Protein AF-A0A7V9R1P5-F1 (afdb_monomer)

Structure (mmCIF, N/CA/C/O backbone):
data_AF-A0A7V9R1P5-F1
#
_entry.id   AF-A0A7V9R1P5-F1
#
loop_
_atom_site.group_PDB
_atom_site.id
_atom_site.type_symbol
_atom_site.label_atom_id
_atom_site.label_alt_id
_atom_site.label_comp_id
_atom_site.label_asym_id
_atom_site.label_entity_id
_atom_site.label_seq_id
_atom_site.pdbx_PDB_ins_code
_atom_site.Cartn_x
_atom_site.Cartn_y
_atom_site.Cartn_z
_atom_site.occupancy
_atom_site.B_iso_or_equiv
_atom_site.auth_seq_id
_atom_site.auth_comp_id
_atom_site.auth_asym_id
_atom_site.auth_atom_id
_atom_site.pdbx_PDB_model_num
ATOM 1 N N . ALA A 1 1 ? -3.961 21.144 -30.993 1.00 36.53 1 ALA A N 1
ATOM 2 C CA . ALA A 1 1 ? -4.467 20.936 -29.622 1.00 36.53 1 ALA A CA 1
ATOM 3 C C . ALA A 1 1 ? -4.033 19.549 -29.158 1.00 36.53 1 ALA A C 1
ATOM 5 O O . ALA A 1 1 ? -4.664 18.566 -29.520 1.00 36.53 1 ALA A O 1
ATOM 6 N N . HIS A 1 2 ? -2.884 19.451 -28.483 1.00 36.84 2 HIS A N 1
ATOM 7 C CA . HIS A 1 2 ? -2.321 18.167 -28.057 1.00 36.84 2 HIS A CA 1
ATOM 8 C C . HIS A 1 2 ? -2.988 17.783 -26.731 1.00 3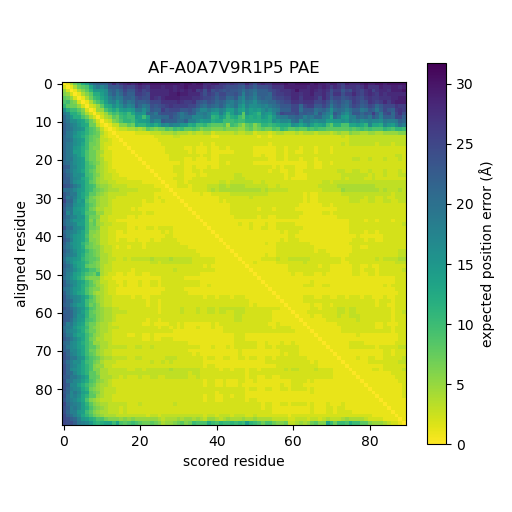6.84 2 HIS A C 1
ATOM 10 O O . HIS A 1 2 ? -2.667 18.334 -25.678 1.00 36.84 2 HIS A O 1
ATOM 16 N N . LEU A 1 3 ? -4.005 16.925 -26.811 1.00 42.25 3 LEU A N 1
ATOM 17 C CA . LEU A 1 3 ? -4.656 16.345 -25.644 1.00 42.25 3 LEU A CA 1
ATOM 18 C C . LEU A 1 3 ? -3.610 15.540 -24.871 1.00 42.25 3 LEU A C 1
ATOM 20 O O . LEU A 1 3 ? -3.065 14.564 -25.377 1.00 42.25 3 LEU A O 1
ATOM 24 N N . LYS A 1 4 ? -3.324 16.014 -23.655 1.00 41.38 4 LYS A N 1
ATOM 25 C CA . LYS A 1 4 ? -2.572 15.314 -22.617 1.00 41.38 4 LYS A CA 1
ATOM 26 C C . LYS A 1 4 ? -3.024 13.859 -22.578 1.00 41.38 4 LYS A C 1
ATOM 28 O O . LYS A 1 4 ? -4.191 13.592 -22.295 1.00 41.38 4 LYS A O 1
ATOM 33 N N . THR A 1 5 ? -2.097 12.942 -22.818 1.00 44.03 5 THR A N 1
ATOM 34 C CA . THR A 1 5 ? -2.260 11.535 -22.473 1.00 44.03 5 THR A CA 1
ATOM 35 C C . THR A 1 5 ? -2.525 11.489 -20.971 1.00 44.03 5 THR A C 1
ATOM 37 O O . THR A 1 5 ? -1.624 11.688 -20.159 1.00 44.03 5 THR A O 1
ATOM 40 N N . LEU A 1 6 ? -3.790 11.335 -20.588 1.00 46.69 6 LEU A N 1
ATOM 41 C CA . LEU A 1 6 ? -4.162 10.936 -19.240 1.00 46.69 6 LEU A CA 1
ATOM 42 C C . LEU A 1 6 ? -3.561 9.543 -19.063 1.00 46.69 6 LEU A C 1
ATOM 44 O O . LEU A 1 6 ? -4.098 8.568 -19.586 1.00 46.69 6 LEU A O 1
ATOM 48 N N . GLY A 1 7 ? -2.383 9.491 -18.436 1.00 47.28 7 GLY A N 1
ATOM 49 C CA . GLY A 1 7 ? -1.671 8.254 -18.148 1.00 47.28 7 GLY A CA 1
ATOM 50 C C . GLY A 1 7 ? -2.625 7.242 -17.526 1.00 47.28 7 GLY A C 1
ATOM 51 O O . GLY A 1 7 ? -3.454 7.579 -16.675 1.00 47.28 7 GLY A O 1
ATOM 52 N N . ARG A 1 8 ? -2.546 6.002 -18.006 1.00 53.94 8 ARG A N 1
ATOM 53 C CA . ARG A 1 8 ? -3.323 4.879 -17.488 1.00 53.94 8 ARG A CA 1
ATOM 54 C C . ARG A 1 8 ? -3.098 4.787 -15.972 1.00 53.94 8 ARG A C 1
ATOM 56 O O . ARG A 1 8 ? -1.989 5.032 -15.502 1.00 53.94 8 ARG A O 1
ATOM 63 N N . LYS A 1 9 ? -4.130 4.442 -15.192 1.00 56.12 9 LYS A N 1
ATOM 64 C CA . LYS A 1 9 ? -3.975 4.159 -13.751 1.00 56.12 9 LYS A CA 1
ATOM 65 C C . LYS A 1 9 ? -2.835 3.140 -13.577 1.00 56.12 9 LYS A C 1
ATOM 67 O O . LYS A 1 9 ? -2.918 2.049 -14.136 1.00 56.12 9 LYS A O 1
ATOM 72 N N . GLY A 1 10 ? -1.759 3.526 -12.891 1.00 55.84 10 GLY A N 1
ATOM 73 C CA . GLY A 1 10 ? -0.547 2.723 -12.691 1.00 55.84 10 GLY A CA 1
ATOM 74 C C . GLY A 1 10 ? 0.611 2.968 -13.669 1.00 55.84 10 GLY A C 1
ATOM 75 O O . GLY A 1 10 ? 1.644 2.327 -13.522 1.00 55.84 10 GLY A O 1
ATOM 76 N N . ASP A 1 11 ? 0.494 3.863 -14.651 1.00 63.94 11 ASP A N 1
ATOM 77 C CA . ASP A 1 11 ? 1.542 4.085 -15.661 1.00 63.94 11 ASP A CA 1
ATOM 78 C C . ASP A 1 11 ? 2.466 5.244 -15.271 1.00 63.94 11 ASP A C 1
ATOM 80 O O . ASP A 1 11 ? 2.490 6.306 -15.891 1.00 63.94 11 ASP A O 1
ATOM 84 N N . PHE A 1 12 ? 3.176 5.063 -14.157 1.00 74.62 12 PHE A N 1
ATOM 85 C CA . PHE A 1 12 ? 4.366 5.853 -13.863 1.00 74.62 12 PHE A CA 1
ATOM 86 C C . PHE A 1 12 ? 5.597 4.955 -13.921 1.00 74.62 12 PHE A C 1
ATOM 88 O O . PHE A 1 12 ? 5.523 3.753 -13.646 1.00 74.62 12 PHE A O 1
ATOM 95 N N . GLU A 1 13 ? 6.722 5.541 -14.325 1.00 82.56 13 GLU A N 1
ATOM 96 C CA . GLU A 1 13 ? 7.943 4.804 -14.635 1.00 82.56 13 GLU A CA 1
ATOM 97 C C . GLU A 1 13 ? 8.331 3.847 -13.498 1.00 82.56 13 GLU A C 1
ATOM 99 O O . GLU A 1 13 ? 8.462 4.235 -12.337 1.00 82.56 13 GLU A O 1
ATOM 104 N N . GLY A 1 14 ? 8.480 2.564 -13.836 1.00 88.56 14 GLY A N 1
ATOM 105 C CA . GLY A 1 14 ? 8.910 1.530 -12.897 1.00 88.56 14 GLY A CA 1
ATOM 106 C C . GLY A 1 14 ? 7.834 0.967 -11.961 1.00 88.56 14 GLY A C 1
ATOM 107 O O . GLY A 1 14 ? 8.159 0.044 -11.215 1.00 88.56 14 GLY A O 1
ATOM 108 N N . TRP A 1 15 ? 6.574 1.426 -12.005 1.00 93.06 15 TRP A N 1
ATOM 109 C CA . TRP A 1 15 ? 5.517 0.926 -11.108 1.00 93.06 15 TRP A CA 1
ATOM 110 C C . TRP A 1 15 ? 5.293 -0.583 -11.220 1.00 93.06 15 TRP A C 1
ATOM 112 O O . TRP A 1 15 ? 5.330 -1.279 -10.210 1.00 93.06 15 TRP A O 1
ATOM 122 N N . ALA A 1 16 ? 5.131 -1.105 -12.440 1.00 92.94 16 ALA A N 1
ATOM 123 C CA . ALA A 1 16 ? 4.918 -2.537 -12.661 1.00 92.94 16 ALA A CA 1
ATOM 124 C C . ALA A 1 16 ? 6.074 -3.376 -12.090 1.00 92.94 16 ALA A C 1
ATOM 126 O O . ALA A 1 16 ? 5.856 -4.290 -11.301 1.00 92.94 16 ALA A O 1
ATOM 127 N N . ARG A 1 17 ? 7.317 -2.978 -12.392 1.00 94.38 17 ARG A N 1
ATOM 128 C CA . ARG A 1 17 ? 8.520 -3.636 -11.866 1.00 94.38 17 ARG A CA 1
ATOM 129 C C . ARG A 1 17 ? 8.585 -3.576 -10.341 1.00 94.38 17 ARG A C 1
ATOM 131 O O . ARG A 1 17 ? 8.979 -4.551 -9.707 1.00 94.38 17 ARG A O 1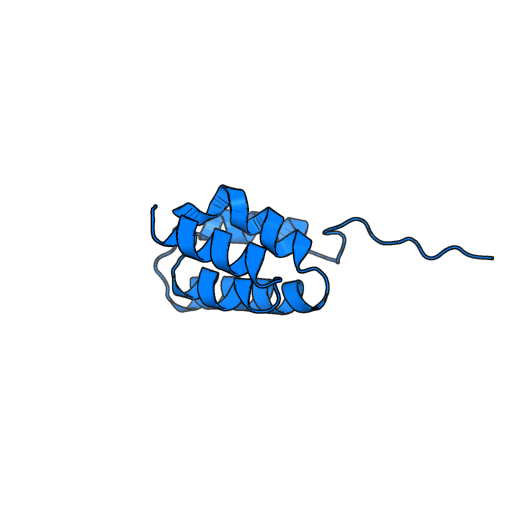
ATOM 138 N N . PHE A 1 18 ? 8.229 -2.438 -9.747 1.00 96.12 18 PHE A N 1
ATOM 139 C CA . PHE A 1 18 ? 8.141 -2.318 -8.297 1.00 96.12 18 PHE A CA 1
ATOM 140 C C . PHE A 1 18 ? 7.085 -3.268 -7.725 1.00 96.12 18 PHE A C 1
ATOM 142 O O . PHE A 1 18 ? 7.383 -3.952 -6.753 1.00 96.12 18 PHE A O 1
ATOM 149 N N . CYS A 1 19 ? 5.889 -3.343 -8.317 1.00 96.75 19 CYS A N 1
ATOM 150 C CA . CYS A 1 19 ? 4.832 -4.245 -7.864 1.00 96.75 19 CYS A CA 1
ATOM 151 C C . CYS A 1 19 ? 5.276 -5.710 -7.887 1.00 96.75 19 CYS A C 1
ATOM 153 O O . CYS A 1 19 ? 5.040 -6.406 -6.903 1.00 96.75 19 CYS A O 1
ATOM 155 N N . ASP A 1 20 ? 5.955 -6.153 -8.947 1.00 97.31 20 ASP A N 1
ATOM 156 C CA . ASP A 1 20 ? 6.459 -7.527 -9.060 1.00 97.31 20 ASP A CA 1
ATOM 157 C C . ASP A 1 20 ? 7.484 -7.8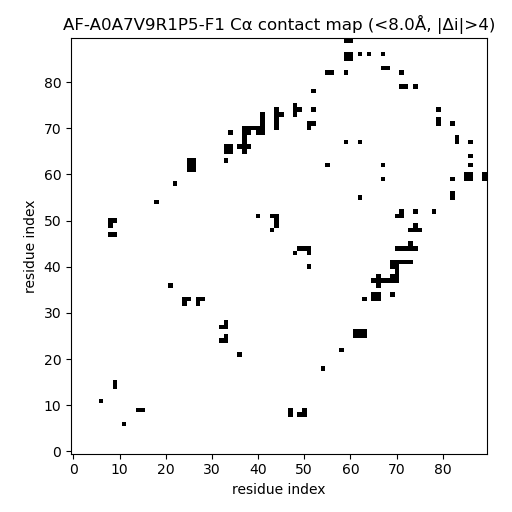45 -7.959 1.00 97.31 20 ASP A C 1
ATOM 159 O O . ASP A 1 20 ? 7.385 -8.862 -7.270 1.00 97.31 20 ASP A O 1
ATOM 163 N N . LEU A 1 21 ? 8.445 -6.939 -7.738 1.00 97.62 21 LEU A N 1
ATOM 164 C CA . LEU A 1 21 ? 9.449 -7.088 -6.680 1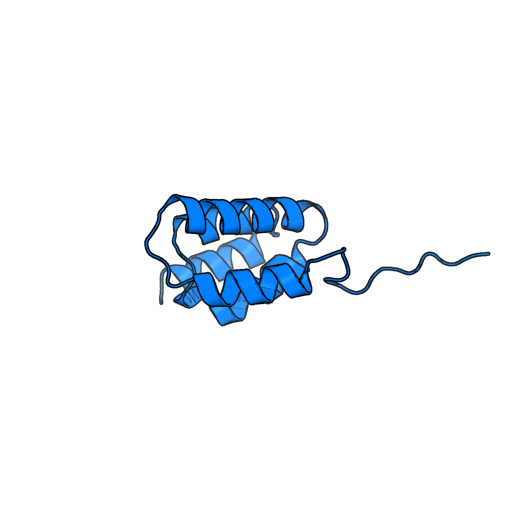.00 97.62 21 LEU A CA 1
ATOM 165 C C . LEU A 1 21 ? 8.820 -7.036 -5.284 1.00 97.62 21 LEU A C 1
ATOM 167 O O . LEU A 1 21 ? 9.167 -7.830 -4.415 1.00 97.62 21 LEU A O 1
ATOM 171 N N . ALA A 1 22 ? 7.899 -6.102 -5.055 1.00 97.88 22 ALA A N 1
ATOM 172 C CA . ALA A 1 22 ? 7.226 -5.951 -3.776 1.00 97.88 22 ALA A CA 1
ATOM 173 C C . ALA A 1 22 ? 6.374 -7.180 -3.449 1.00 97.88 22 ALA A C 1
ATOM 175 O O . ALA A 1 22 ? 6.399 -7.626 -2.306 1.00 97.88 22 ALA A O 1
ATOM 176 N N . ASP A 1 23 ? 5.663 -7.742 -4.433 1.00 98.06 23 ASP A N 1
ATOM 177 C CA . ASP A 1 23 ? 4.822 -8.928 -4.256 1.00 98.06 23 ASP A CA 1
ATOM 178 C C . ASP A 1 23 ? 5.631 -10.160 -3.835 1.00 98.06 23 ASP A C 1
ATOM 180 O O . ASP A 1 23 ? 5.214 -10.889 -2.933 1.00 98.06 23 ASP A O 1
ATOM 184 N N . ALA A 1 24 ? 6.819 -10.351 -4.415 1.00 98.06 24 ALA A N 1
ATOM 185 C CA . ALA A 1 24 ? 7.736 -11.423 -4.026 1.00 98.06 24 ALA A CA 1
ATOM 186 C C . ALA A 1 24 ? 8.274 -11.268 -2.588 1.00 98.06 24 ALA A C 1
ATOM 188 O O . ALA A 1 24 ? 8.645 -12.254 -1.958 1.00 98.06 24 ALA A O 1
ATOM 189 N N . MET A 1 25 ? 8.292 -10.041 -2.057 1.00 97.81 25 MET A N 1
ATOM 190 C CA . MET A 1 25 ? 8.887 -9.703 -0.758 1.00 97.81 25 MET A CA 1
ATOM 191 C C . MET A 1 25 ? 7.857 -9.476 0.360 1.00 97.81 25 MET A C 1
ATOM 193 O O . MET A 1 25 ? 8.236 -9.104 1.471 1.00 97.81 25 MET A O 1
ATOM 197 N N . LEU A 1 26 ? 6.554 -9.674 0.112 1.00 97.00 26 LEU A N 1
ATOM 198 C CA . LEU A 1 26 ? 5.517 -9.400 1.120 1.00 97.00 26 LEU A CA 1
ATOM 199 C C . LEU A 1 26 ? 5.618 -10.290 2.366 1.00 97.00 26 LEU A C 1
ATOM 201 O O . LEU A 1 26 ? 5.278 -9.832 3.458 1.00 97.00 26 LEU A O 1
ATOM 205 N N . ASP A 1 27 ? 6.116 -11.516 2.203 1.00 95.88 27 ASP A N 1
ATOM 206 C CA . ASP A 1 27 ? 6.234 -12.512 3.275 1.00 95.88 27 ASP A CA 1
ATOM 207 C C . ASP A 1 27 ? 7.551 -12.388 4.072 1.00 95.88 27 ASP A C 1
ATOM 209 O O . ASP A 1 27 ? 7.761 -13.087 5.069 1.00 95.88 27 ASP A O 1
ATOM 213 N N . GLU A 1 28 ? 8.427 -11.457 3.677 1.00 95.88 28 GLU A N 1
ATOM 214 C CA . GLU A 1 28 ? 9.688 -11.180 4.359 1.00 95.88 28 GLU A CA 1
ATOM 215 C C . GLU A 1 28 ? 9.462 -10.712 5.809 1.00 95.88 28 GLU A C 1
ATOM 217 O O . GLU A 1 28 ? 8.511 -9.989 6.144 1.00 95.88 28 GLU A O 1
ATOM 222 N N . ARG A 1 29 ? 10.363 -11.129 6.704 1.00 95.81 29 ARG A N 1
ATOM 223 C CA . ARG A 1 29 ? 10.351 -10.819 8.135 1.00 95.81 29 ARG A CA 1
ATOM 224 C C . ARG A 1 29 ? 11.296 -9.685 8.519 1.00 95.81 29 ARG A C 1
ATOM 226 O O . ARG A 1 29 ? 11.144 -9.113 9.603 1.00 95.81 29 ARG A O 1
ATOM 233 N N . GLU A 1 30 ? 12.206 -9.282 7.648 1.00 98.00 30 GLU A N 1
ATOM 234 C CA . GLU A 1 30 ? 13.052 -8.132 7.919 1.00 98.00 30 GLU A CA 1
ATOM 235 C C . GLU A 1 30 ? 12.229 -6.836 8.020 1.00 98.00 30 GLU A C 1
ATOM 237 O O . GLU A 1 30 ? 11.355 -6.528 7.203 1.00 98.00 30 GLU A O 1
ATOM 242 N N . PHE A 1 31 ? 12.476 -6.054 9.071 1.00 96.50 31 PHE A N 1
ATOM 243 C CA . PHE A 1 31 ? 11.720 -4.831 9.336 1.00 96.50 31 PHE A CA 1
ATOM 244 C C . PHE A 1 31 ? 11.917 -3.773 8.239 1.00 96.50 31 PHE A C 1
ATOM 246 O O . PHE A 1 31 ? 10.947 -3.136 7.817 1.00 96.50 31 PHE A O 1
ATOM 253 N N . PHE A 1 32 ? 13.153 -3.585 7.767 1.00 97.75 32 PHE A N 1
ATOM 254 C CA . PHE A 1 32 ? 13.475 -2.520 6.818 1.00 97.75 32 PHE A CA 1
ATOM 255 C C . PHE A 1 32 ? 12.932 -2.783 5.419 1.00 97.75 32 PHE A C 1
ATOM 257 O O . PHE A 1 32 ? 12.432 -1.845 4.804 1.00 97.75 32 PHE A O 1
ATOM 264 N N . ILE A 1 33 ? 12.911 -4.036 4.962 1.00 97.12 33 ILE A N 1
ATOM 265 C CA . ILE A 1 33 ? 12.288 -4.414 3.685 1.00 97.12 33 ILE A CA 1
ATOM 266 C C . ILE A 1 33 ? 10.802 -4.041 3.696 1.00 97.12 33 ILE A C 1
ATOM 268 O O . ILE A 1 33 ? 10.317 -3.297 2.841 1.00 97.12 33 ILE A O 1
ATOM 272 N N . ARG A 1 34 ? 10.085 -4.453 4.742 1.00 98.25 34 ARG A N 1
ATOM 273 C CA . ARG A 1 34 ? 8.655 -4.157 4.897 1.00 98.25 34 ARG A CA 1
ATOM 274 C C . ARG A 1 34 ? 8.361 -2.662 4.990 1.00 98.25 34 ARG A C 1
ATOM 276 O O . ARG A 1 34 ? 7.357 -2.185 4.450 1.00 98.25 34 ARG A O 1
ATOM 283 N N . LYS A 1 35 ? 9.241 -1.914 5.658 1.00 97.81 35 LYS A N 1
ATOM 284 C CA . LYS A 1 35 ? 9.156 -0.455 5.768 1.00 97.81 35 LYS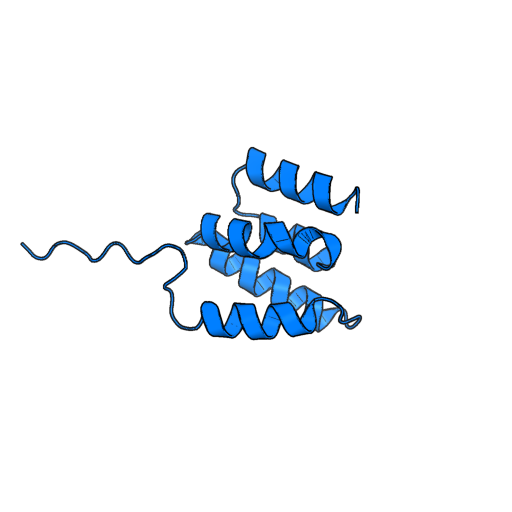 A CA 1
ATOM 285 C C . LYS A 1 35 ? 9.434 0.238 4.433 1.00 97.81 35 LYS A C 1
ATOM 287 O O . LYS A 1 35 ? 8.720 1.183 4.104 1.00 97.81 35 LYS A O 1
ATOM 292 N N . ALA A 1 36 ? 10.413 -0.237 3.665 1.00 98.25 36 ALA A N 1
ATOM 293 C CA . ALA A 1 36 ? 10.755 0.303 2.353 1.00 98.25 36 ALA A CA 1
ATOM 294 C C . ALA A 1 36 ? 9.585 0.153 1.372 1.00 98.25 36 ALA A C 1
ATOM 296 O O . ALA A 1 36 ? 9.168 1.142 0.771 1.00 98.25 36 ALA A O 1
ATOM 297 N N . ILE A 1 37 ? 8.975 -1.037 1.306 1.00 98.25 37 ILE A N 1
ATOM 298 C CA . ILE A 1 37 ? 7.773 -1.281 0.491 1.00 98.25 37 ILE A CA 1
ATOM 299 C C . ILE A 1 37 ? 6.655 -0.307 0.887 1.00 98.25 37 ILE A C 1
ATOM 301 O O . ILE A 1 37 ? 6.076 0.365 0.036 1.00 98.25 37 ILE A O 1
ATOM 305 N N . GLY A 1 38 ? 6.383 -0.175 2.191 1.00 98.06 38 GLY A N 1
ATOM 306 C CA . GLY A 1 38 ? 5.353 0.740 2.689 1.00 98.06 38 GLY A CA 1
ATOM 307 C C . GLY A 1 38 ? 5.629 2.208 2.350 1.00 98.06 38 GLY A C 1
ATOM 308 O O . GLY A 1 38 ? 4.694 2.956 2.076 1.00 98.06 38 GLY A O 1
ATOM 309 N N . TRP A 1 39 ? 6.898 2.625 2.344 1.00 97.94 39 TRP A N 1
ATOM 310 C CA . TRP A 1 39 ? 7.293 3.987 1.989 1.00 97.94 39 TRP A CA 1
ATOM 311 C C . TRP A 1 39 ? 7.098 4.273 0.500 1.00 97.94 39 TRP A C 1
ATOM 313 O O . TRP A 1 39 ? 6.495 5.288 0.164 1.00 97.94 39 TRP A O 1
ATOM 323 N N . VAL A 1 40 ? 7.509 3.361 -0.385 1.00 97.62 40 VAL A N 1
ATOM 324 C CA . VAL A 1 40 ? 7.297 3.526 -1.833 1.00 97.62 40 VAL A CA 1
ATOM 325 C C . VAL A 1 40 ? 5.804 3.566 -2.166 1.00 97.62 40 VAL A C 1
ATOM 327 O O . VAL A 1 40 ? 5.364 4.467 -2.878 1.00 97.62 40 VAL A O 1
ATOM 330 N N . LEU A 1 41 ? 4.998 2.670 -1.582 1.00 97.88 41 LEU A N 1
ATOM 331 C CA . LEU A 1 41 ? 3.538 2.689 -1.747 1.00 97.88 41 LEU A CA 1
ATOM 332 C C . LEU A 1 41 ? 2.917 3.992 -1.231 1.00 97.88 41 LEU A C 1
ATOM 334 O O . LEU A 1 41 ? 2.041 4.563 -1.876 1.00 97.88 41 LEU A O 1
ATOM 338 N N . ARG A 1 42 ? 3.388 4.497 -0.086 1.00 98.06 42 ARG A N 1
ATOM 339 C CA . ARG A 1 42 ? 2.947 5.788 0.450 1.00 98.06 42 ARG A CA 1
ATOM 340 C C . ARG A 1 42 ? 3.254 6.930 -0.516 1.00 98.06 42 ARG A C 1
ATOM 342 O O . ARG A 1 42 ? 2.404 7.792 -0.713 1.00 98.06 42 ARG A O 1
ATOM 349 N N . GLU A 1 43 ? 4.458 6.981 -1.074 1.00 96.94 43 GLU A N 1
ATOM 350 C CA . GLU A 1 43 ? 4.841 8.044 -2.007 1.00 96.94 43 GLU A CA 1
ATOM 351 C C . GLU A 1 43 ? 4.040 7.959 -3.312 1.00 96.94 43 GLU A C 1
ATOM 353 O O . GLU A 1 43 ? 3.497 8.975 -3.749 1.00 96.94 43 GLU A O 1
ATOM 358 N N . ALA A 1 44 ? 3.851 6.754 -3.857 1.00 95.62 44 ALA A N 1
ATOM 359 C CA . ALA A 1 44 ? 2.983 6.513 -5.010 1.00 95.62 44 ALA A CA 1
ATOM 360 C C . ALA A 1 44 ? 1.538 6.974 -4.752 1.00 95.62 44 ALA A C 1
ATOM 362 O O . ALA A 1 44 ? 0.917 7.608 -5.607 1.00 95.62 44 ALA A O 1
ATOM 363 N N . GLY A 1 45 ? 1.024 6.738 -3.542 1.00 96.12 45 GLY A N 1
ATOM 364 C CA . GLY A 1 45 ? -0.338 7.095 -3.151 1.00 96.12 45 GLY A CA 1
ATOM 365 C C . GLY A 1 45 ? -0.642 8.595 -3.187 1.00 96.12 45 GLY A C 1
ATOM 366 O O . GLY A 1 45 ? -1.807 8.961 -3.291 1.00 96.12 45 GLY A O 1
ATOM 367 N N . LYS A 1 46 ? 0.372 9.472 -3.160 1.00 95.06 46 LYS A N 1
ATOM 368 C CA . LYS A 1 46 ? 0.170 10.926 -3.313 1.00 95.06 46 LYS A CA 1
ATOM 369 C C . LYS A 1 46 ? -0.372 11.302 -4.691 1.00 95.06 46 LYS A C 1
ATOM 371 O O . LYS A 1 46 ? -1.120 12.265 -4.804 1.00 95.06 46 LYS A O 1
ATOM 376 N N . GLN A 1 47 ? 0.059 10.585 -5.728 1.00 92.81 47 GLN A N 1
ATOM 377 C CA . GLN A 1 47 ? -0.292 10.879 -7.120 1.00 92.81 47 GLN A CA 1
ATOM 378 C C . GLN A 1 47 ? -1.287 9.863 -7.679 1.00 92.81 47 GLN A C 1
ATOM 380 O O . GLN A 1 47 ? -2.162 10.221 -8.463 1.00 92.81 47 GLN A O 1
ATOM 385 N N . GLN A 1 48 ? -1.162 8.597 -7.274 1.00 94.62 48 GLN A N 1
ATOM 386 C CA . GLN A 1 48 ? -1.955 7.482 -7.785 1.00 94.62 48 GLN A CA 1
ATOM 387 C C . GLN A 1 48 ? -2.505 6.614 -6.637 1.00 94.62 48 GLN A C 1
ATOM 389 O O . GLN A 1 48 ? -2.166 5.433 -6.533 1.00 94.62 48 GLN A O 1
ATOM 394 N N . PRO A 1 49 ? -3.376 7.165 -5.768 1.00 96.06 49 PRO A N 1
ATOM 395 C CA . PRO A 1 49 ? -3.944 6.421 -4.639 1.00 96.06 49 PRO A CA 1
ATOM 396 C C . PRO A 1 49 ? -4.691 5.162 -5.095 1.00 96.06 49 PRO A C 1
ATOM 398 O O . PRO A 1 49 ? -4.567 4.105 -4.483 1.00 96.06 49 PRO A O 1
ATOM 401 N N . GLN A 1 50 ? -5.394 5.231 -6.226 1.00 95.56 50 GLN A N 1
ATOM 402 C CA . GLN A 1 50 ? -6.101 4.071 -6.757 1.00 95.56 50 GLN A CA 1
ATOM 403 C C . GLN A 1 50 ? -5.165 2.915 -7.144 1.00 95.56 50 GLN A C 1
ATOM 405 O O . GLN A 1 50 ? -5.483 1.769 -6.844 1.00 95.56 50 GLN A O 1
ATOM 410 N N . ALA A 1 51 ? -4.001 3.191 -7.741 1.00 95.75 51 ALA A N 1
ATOM 411 C CA . ALA A 1 51 ? -3.045 2.139 -8.095 1.00 95.75 51 ALA A CA 1
ATOM 412 C C . ALA A 1 51 ? -2.520 1.414 -6.842 1.00 95.75 51 ALA A C 1
ATOM 414 O O . ALA A 1 51 ? -2.366 0.194 -6.834 1.00 95.75 51 ALA A O 1
ATOM 415 N N . VAL A 1 52 ? -2.303 2.154 -5.748 1.00 97.56 52 VAL A N 1
ATOM 416 C CA . VAL A 1 52 ? -1.913 1.580 -4.451 1.00 97.56 52 VAL A CA 1
ATOM 417 C C . VAL A 1 52 ? -3.028 0.707 -3.874 1.00 97.56 52 VAL A C 1
ATOM 419 O O . VAL A 1 52 ? -2.751 -0.391 -3.394 1.00 97.56 52 VAL A O 1
ATOM 422 N N . ALA A 1 53 ? -4.283 1.157 -3.943 1.00 97.88 53 ALA A N 1
ATOM 423 C CA . ALA A 1 53 ? -5.429 0.369 -3.492 1.00 97.88 53 ALA A CA 1
ATOM 424 C C . ALA A 1 53 ? -5.586 -0.936 -4.297 1.00 97.88 53 ALA A C 1
ATOM 426 O O . ALA A 1 53 ? -5.760 -2.002 -3.706 1.00 97.88 53 ALA A O 1
ATOM 427 N N . GLU A 1 54 ? -5.452 -0.868 -5.624 1.00 97.19 54 GLU A N 1
ATOM 428 C CA . GLU A 1 54 ? -5.503 -2.024 -6.531 1.00 97.19 54 GLU A CA 1
ATOM 429 C C . GLU A 1 54 ? -4.356 -3.015 -6.277 1.00 97.19 54 GLU A C 1
ATOM 431 O O . GLU A 1 54 ? -4.568 -4.227 -6.310 1.00 97.19 54 GLU A O 1
ATOM 436 N N . PHE A 1 55 ? -3.152 -2.525 -5.959 1.00 97.38 55 PHE A N 1
ATOM 437 C CA . PHE A 1 55 ? -2.039 -3.383 -5.553 1.00 97.38 55 PHE A CA 1
ATOM 438 C C . PHE A 1 55 ? -2.328 -4.098 -4.223 1.00 97.38 55 PHE A C 1
ATOM 440 O O . PHE A 1 55 ? -2.152 -5.316 -4.130 1.00 97.38 55 PHE A O 1
ATOM 447 N N . LEU A 1 56 ? -2.779 -3.353 -3.206 1.00 98.19 56 LEU A N 1
ATOM 448 C CA . LEU A 1 56 ? -2.966 -3.848 -1.839 1.00 98.19 56 LEU A CA 1
ATOM 449 C C . LEU A 1 56 ? -4.147 -4.808 -1.686 1.00 98.19 56 LEU A C 1
ATOM 451 O O . LEU A 1 56 ? -4.017 -5.782 -0.951 1.00 98.19 56 LEU A O 1
ATOM 455 N N . GLY A 1 57 ? -5.277 -4.545 -2.348 1.00 97.88 57 GLY A N 1
ATOM 456 C CA . GLY A 1 57 ? -6.532 -5.288 -2.178 1.00 97.88 57 GLY A CA 1
ATOM 457 C C . GLY A 1 57 ? -6.374 -6.815 -2.184 1.00 97.88 57 GLY A C 1
ATOM 458 O O . GLY A 1 57 ? -6.613 -7.445 -1.154 1.00 97.88 57 GLY A O 1
ATOM 459 N N . PRO A 1 58 ? -5.900 -7.429 -3.283 1.00 97.75 58 PRO A N 1
ATOM 460 C CA . PRO A 1 58 ? -5.734 -8.884 -3.364 1.00 97.75 58 PRO A CA 1
ATOM 461 C C . PRO A 1 58 ? -4.592 -9.429 -2.489 1.00 97.75 58 PRO A C 1
ATOM 463 O O . PRO A 1 58 ? -4.452 -10.639 -2.344 1.00 97.75 58 PRO A O 1
ATOM 466 N N . ARG A 1 59 ? -3.754 -8.556 -1.916 1.00 97.81 59 ARG A N 1
ATOM 467 C CA . ARG A 1 59 ? -2.542 -8.910 -1.158 1.00 97.81 59 ARG A CA 1
ATOM 468 C 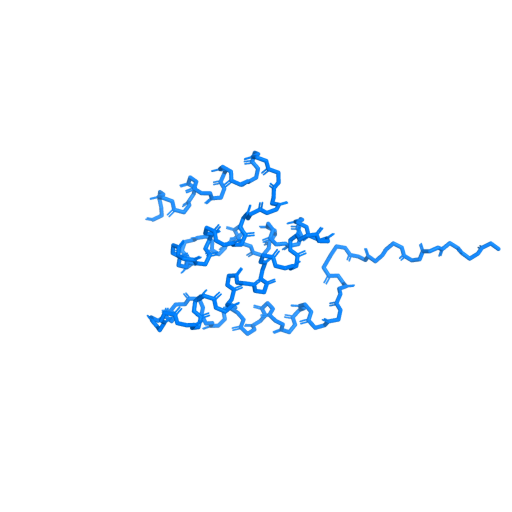C . ARG A 1 59 ? -2.671 -8.637 0.336 1.00 97.81 59 ARG A C 1
ATOM 470 O O . ARG A 1 59 ? -1.732 -8.894 1.089 1.00 97.81 59 ARG A O 1
ATOM 477 N N . VAL A 1 60 ? -3.814 -8.116 0.784 1.00 96.50 60 VAL A N 1
ATOM 478 C CA . VAL A 1 60 ? -3.988 -7.572 2.136 1.00 96.50 60 VAL A CA 1
ATOM 479 C C . VAL A 1 60 ? -3.678 -8.593 3.234 1.00 96.50 60 VAL A C 1
ATOM 481 O O . VAL A 1 60 ? -3.179 -8.208 4.292 1.00 96.50 60 VAL A O 1
ATOM 484 N N . SER A 1 61 ? -3.882 -9.890 2.969 1.00 96.00 61 SER A N 1
ATOM 485 C CA . SER A 1 61 ? -3.577 -10.990 3.889 1.00 96.00 61 SER A CA 1
ATOM 486 C C . SER A 1 61 ? -2.071 -11.235 4.092 1.00 96.00 61 SER A C 1
ATOM 488 O O . SER A 1 61 ? -1.655 -11.626 5.177 1.00 96.00 61 SER A O 1
ATOM 490 N N . ARG A 1 62 ? -1.233 -10.933 3.093 1.00 96.88 62 ARG A N 1
ATOM 491 C CA . ARG A 1 62 ? 0.230 -11.143 3.127 1.00 96.88 62 ARG A CA 1
ATOM 492 C C . ARG A 1 62 ? 0.997 -9.921 3.633 1.00 96.88 62 ARG A C 1
ATOM 494 O O . ARG A 1 62 ? 2.022 -10.036 4.293 1.00 96.88 62 ARG A O 1
ATOM 501 N N . VAL A 1 63 ? 0.486 -8.720 3.360 1.00 97.19 63 VAL A N 1
ATOM 502 C CA . VAL A 1 63 ? 1.165 -7.446 3.667 1.00 97.19 63 VAL A CA 1
ATOM 503 C C . VAL A 1 63 ? 1.447 -7.306 5.169 1.00 97.19 63 VAL A C 1
ATOM 505 O O . VAL A 1 63 ? 0.613 -7.628 5.998 1.00 97.19 63 VAL A O 1
ATOM 508 N N . SER A 1 64 ? 2.586 -6.776 5.599 1.00 98.00 64 SER A N 1
ATOM 509 C CA . SER A 1 64 ? 2.821 -6.585 7.040 1.00 98.00 64 SER A CA 1
ATOM 510 C C . SER A 1 64 ? 2.044 -5.403 7.642 1.00 98.00 64 SER A C 1
ATOM 512 O O . SER A 1 64 ? 1.686 -4.453 6.943 1.00 98.00 64 SER A O 1
ATOM 514 N N . GLY A 1 65 ? 1.864 -5.392 8.967 1.00 97.81 65 GLY A N 1
ATOM 515 C CA . GLY A 1 65 ? 1.222 -4.269 9.664 1.00 97.81 65 GLY A CA 1
ATOM 516 C C . GLY A 1 65 ? 1.945 -2.925 9.477 1.00 97.81 65 GLY A C 1
ATOM 517 O O . GLY A 1 65 ? 1.301 -1.880 9.401 1.00 97.81 65 GLY A O 1
ATOM 518 N N . VAL A 1 66 ? 3.282 -2.926 9.379 1.00 97.62 66 VAL A N 1
ATOM 519 C CA . VAL A 1 66 ? 4.052 -1.692 9.125 1.00 97.62 66 VAL A CA 1
ATOM 520 C C . VAL A 1 66 ? 3.868 -1.207 7.687 1.00 97.62 66 VAL A C 1
ATOM 522 O O . VAL A 1 66 ? 3.727 -0.006 7.461 1.00 97.62 66 VAL A O 1
ATOM 525 N N . THR A 1 67 ? 3.795 -2.134 6.731 1.00 98.44 67 THR A N 1
ATOM 526 C CA . THR A 1 67 ? 3.585 -1.829 5.315 1.00 98.44 67 THR A CA 1
ATOM 527 C C . THR A 1 67 ? 2.189 -1.256 5.077 1.00 98.44 67 THR A C 1
ATOM 529 O O . THR A 1 67 ? 2.088 -0.178 4.494 1.00 98.44 67 THR A O 1
ATOM 532 N N . ILE A 1 68 ? 1.124 -1.906 5.575 1.00 98.25 68 ILE A N 1
ATOM 533 C CA . ILE A 1 68 ? -0.257 -1.462 5.319 1.00 98.25 68 ILE A CA 1
ATOM 534 C C . ILE A 1 68 ? -0.512 -0.066 5.897 1.00 98.25 68 ILE A C 1
ATOM 536 O O . ILE A 1 68 ? -0.978 0.813 5.180 1.00 98.25 68 ILE A O 1
ATOM 540 N N . ARG A 1 69 ? -0.107 0.192 7.151 1.00 98.06 69 ARG A N 1
ATOM 541 C CA . ARG A 1 69 ? -0.325 1.490 7.812 1.00 98.06 69 ARG A CA 1
ATOM 542 C C . ARG A 1 6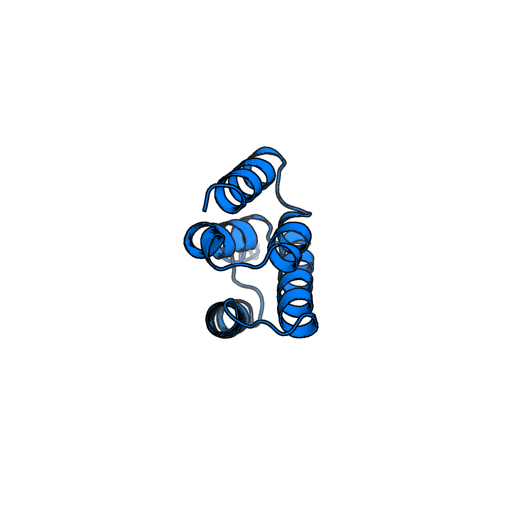9 ? 0.389 2.637 7.103 1.00 98.06 69 ARG A C 1
ATOM 544 O O . ARG A 1 69 ? -0.110 3.759 7.103 1.00 98.06 69 ARG A O 1
ATOM 551 N N . GLY A 1 70 ? 1.560 2.367 6.525 1.00 97.00 70 GLY A N 1
ATOM 552 C CA . GLY A 1 70 ? 2.286 3.340 5.713 1.00 97.00 70 GLY A CA 1
ATOM 553 C C . GLY A 1 70 ? 1.599 3.589 4.372 1.00 97.00 70 GLY A C 1
ATOM 554 O O . GLY A 1 70 ? 1.336 4.739 4.021 1.00 97.00 70 GLY A O 1
ATOM 555 N N . ALA A 1 71 ? 1.278 2.509 3.659 1.00 98.12 71 ALA A N 1
ATOM 556 C CA . ALA A 1 71 ? 0.778 2.545 2.291 1.00 98.12 71 ALA A CA 1
ATOM 557 C C . ALA A 1 71 ? -0.593 3.227 2.162 1.00 98.12 71 ALA A C 1
ATOM 559 O O . ALA A 1 71 ? -0.818 3.980 1.218 1.00 98.12 71 ALA A O 1
ATOM 560 N N . VAL A 1 72 ? -1.493 3.040 3.133 1.00 98.38 72 VAL A N 1
ATOM 561 C CA . VAL A 1 72 ? -2.867 3.573 3.055 1.00 98.38 72 VAL A CA 1
ATOM 562 C C . VAL A 1 72 ? -2.990 5.070 3.384 1.00 98.38 72 VAL A C 1
ATOM 564 O O . VAL A 1 72 ? -4.091 5.613 3.409 1.00 98.38 72 VAL A O 1
ATOM 567 N N .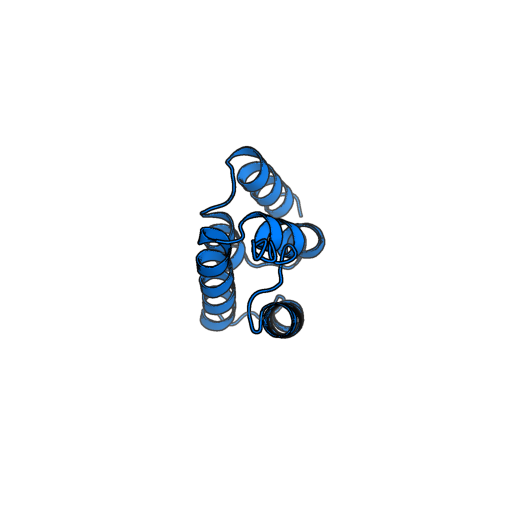 ARG A 1 73 ? -1.876 5.766 3.657 1.00 98.12 73 ARG A N 1
ATOM 568 C CA . ARG A 1 73 ? -1.863 7.142 4.193 1.00 98.12 73 ARG A CA 1
ATOM 569 C C . ARG A 1 73 ? -2.578 8.181 3.320 1.00 98.12 73 ARG A C 1
ATOM 571 O O . ARG A 1 73 ? -3.096 9.144 3.879 1.00 98.12 73 ARG A O 1
ATOM 578 N N . TYR A 1 74 ? -2.550 8.021 1.998 1.00 98.06 74 TYR A N 1
ATOM 579 C CA . TYR A 1 74 ? -3.147 8.963 1.037 1.00 98.06 74 TYR A CA 1
ATOM 580 C C . TYR A 1 74 ? -4.371 8.394 0.312 1.00 98.06 74 TYR A C 1
ATOM 582 O O . TYR A 1 74 ? -4.866 9.015 -0.624 1.00 98.06 74 TYR A O 1
ATOM 590 N N . LEU A 1 75 ? -4.854 7.222 0.728 1.00 97.81 75 LEU A N 1
ATOM 591 C CA . LEU A 1 75 ? -6.110 6.688 0.213 1.00 97.81 75 LEU A CA 1
ATOM 592 C C . LEU A 1 75 ? -7.282 7.459 0.817 1.00 97.81 75 LEU A C 1
ATOM 594 O O . LEU A 1 75 ? -7.169 8.024 1.910 1.00 97.81 75 LEU A O 1
ATOM 598 N N . ASP A 1 76 ? -8.411 7.468 0.112 1.00 97.62 76 ASP A N 1
ATOM 599 C CA . ASP A 1 76 ? -9.640 8.005 0.677 1.00 97.62 76 ASP A CA 1
ATOM 600 C C . ASP A 1 76 ? -10.046 7.208 1.937 1.00 97.62 76 ASP A C 1
ATOM 602 O O . ASP A 1 76 ? -9.675 6.034 2.080 1.00 97.62 76 ASP A O 1
ATOM 606 N N . PRO A 1 77 ? -10.792 7.825 2.871 1.00 98.06 77 PRO A N 1
ATOM 607 C CA . PRO A 1 77 ? -11.122 7.188 4.142 1.00 98.06 77 PRO A CA 1
ATOM 608 C C . PRO A 1 77 ? -11.831 5.839 3.996 1.00 98.06 77 PRO A C 1
ATOM 610 O O . PRO A 1 77 ? -11.512 4.916 4.741 1.00 98.06 77 PRO A O 1
ATOM 613 N N . ALA A 1 78 ? -12.735 5.695 3.021 1.00 98.19 78 ALA A N 1
ATOM 614 C CA . ALA A 1 78 ? -13.505 4.468 2.845 1.00 98.19 78 ALA A CA 1
ATOM 615 C C . ALA A 1 78 ? -12.605 3.311 2.387 1.00 98.19 78 ALA A C 1
ATOM 617 O O . ALA A 1 78 ? -12.621 2.238 2.992 1.00 98.19 78 ALA A O 1
ATOM 618 N N . THR A 1 79 ? -11.757 3.545 1.382 1.00 98.19 79 THR A N 1
ATOM 619 C CA . THR A 1 79 ? -10.786 2.548 0.909 1.00 98.19 79 THR A CA 1
ATOM 620 C C . THR A 1 79 ? -9.763 2.200 1.990 1.00 98.19 79 THR A C 1
ATOM 622 O O . THR A 1 79 ? -9.447 1.026 2.196 1.00 98.19 79 THR A O 1
ATOM 625 N N . ARG A 1 80 ? -9.250 3.207 2.711 1.00 98.31 80 ARG A N 1
ATOM 626 C CA . ARG A 1 80 ? -8.327 3.007 3.837 1.00 98.31 80 ARG A CA 1
ATOM 627 C C . ARG A 1 80 ? -8.941 2.084 4.885 1.00 98.31 80 ARG A C 1
ATOM 629 O O . ARG A 1 80 ? -8.292 1.127 5.302 1.00 98.31 80 ARG A O 1
ATOM 636 N N . ASP A 1 81 ? -10.162 2.382 5.314 1.00 98.38 81 ASP A N 1
ATOM 637 C CA . ASP A 1 81 ? -10.825 1.650 6.387 1.00 98.38 81 ASP A CA 1
ATOM 638 C C . ASP A 1 81 ? -11.167 0.223 5.946 1.00 98.38 81 ASP A C 1
ATOM 640 O O . ASP A 1 81 ? -10.899 -0.715 6.693 1.00 98.38 81 ASP A O 1
ATOM 644 N N . ALA A 1 82 ? -11.620 0.031 4.703 1.00 98.12 82 ALA A N 1
ATOM 645 C CA . ALA A 1 82 ? -11.847 -1.296 4.134 1.00 98.12 82 ALA A CA 1
ATOM 646 C C . ALA A 1 82 ? -10.572 -2.161 4.131 1.00 98.12 82 ALA A C 1
ATOM 648 O O . ALA A 1 82 ? -10.594 -3.299 4.600 1.00 98.12 82 ALA A O 1
ATOM 649 N N . LEU A 1 83 ? -9.441 -1.615 3.667 1.00 98.31 83 LEU A N 1
ATOM 650 C CA . LEU A 1 83 ? -8.159 -2.331 3.651 1.00 98.31 83 LEU A CA 1
ATOM 651 C C . LEU A 1 83 ? -7.638 -2.624 5.063 1.00 98.31 83 LEU A C 1
ATOM 653 O O . LEU A 1 83 ? -7.099 -3.701 5.312 1.00 98.31 83 LEU A O 1
ATOM 657 N N . MET A 1 84 ? -7.791 -1.686 5.999 1.00 98.31 84 MET A N 1
ATOM 658 C CA . MET A 1 84 ? -7.348 -1.868 7.385 1.00 98.31 84 MET A CA 1
ATOM 659 C C . MET A 1 84 ? -8.202 -2.888 8.146 1.00 98.31 84 MET A C 1
ATOM 661 O O . MET A 1 84 ? -7.657 -3.621 8.972 1.00 98.31 84 MET A O 1
ATOM 665 N N . THR A 1 85 ? -9.507 -2.950 7.872 1.00 98.19 85 THR A N 1
ATOM 666 C CA . THR A 1 85 ? -10.409 -3.983 8.401 1.00 98.19 85 THR A CA 1
ATOM 667 C C . THR A 1 85 ? -10.053 -5.347 7.822 1.00 98.19 85 THR A C 1
ATOM 669 O O . THR A 1 85 ? -9.725 -6.252 8.579 1.00 98.19 85 THR A O 1
ATOM 672 N N . ALA A 1 86 ? -9.952 -5.474 6.494 1.00 97.62 86 ALA A N 1
ATOM 673 C CA . ALA A 1 86 ? -9.566 -6.734 5.856 1.00 97.62 86 ALA A CA 1
ATOM 674 C C . ALA A 1 86 ? -8.187 -7.241 6.321 1.00 97.62 86 ALA A C 1
ATOM 676 O O . ALA A 1 86 ? -7.973 -8.438 6.470 1.00 97.62 86 ALA A O 1
ATOM 677 N N . HIS A 1 87 ? -7.245 -6.334 6.599 1.00 97.50 87 HIS A N 1
ATOM 678 C CA . HIS A 1 87 ? -5.946 -6.684 7.173 1.00 97.50 87 HIS A CA 1
ATOM 679 C C . HIS A 1 87 ? -6.026 -7.187 8.620 1.00 97.50 87 HIS A C 1
ATOM 681 O O . HIS A 1 87 ? -5.148 -7.921 9.065 1.00 97.50 87 HIS A O 1
ATOM 687 N N . 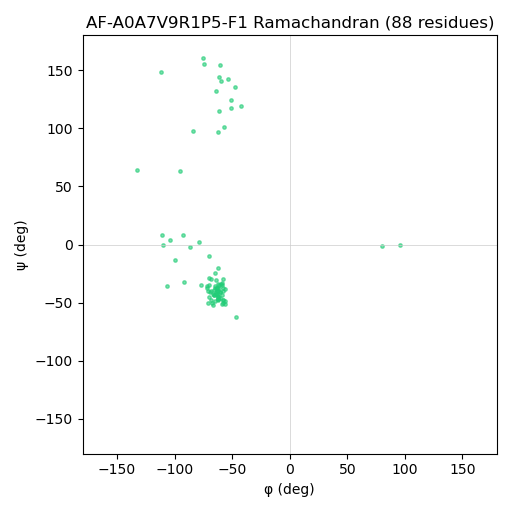ARG A 1 88 ? -7.011 -6.728 9.390 1.00 96.31 88 ARG A N 1
ATOM 688 C CA . ARG A 1 88 ? -7.212 -7.162 10.774 1.00 96.31 88 ARG A CA 1
ATOM 689 C C . ARG A 1 88 ? -7.853 -8.545 10.835 1.00 96.31 88 ARG A C 1
ATOM 691 O O . ARG A 1 88 ? -7.497 -9.310 11.722 1.00 96.31 88 ARG A O 1
ATOM 698 N N . ASP A 1 89 ? -8.738 -8.835 9.888 1.00 95.50 89 ASP A N 1
ATOM 699 C CA . ASP A 1 89 ? -9.607 -10.019 9.886 1.00 95.50 89 ASP A CA 1
ATOM 700 C C . ASP A 1 89 ? -9.019 -11.221 9.119 1.00 95.50 89 ASP A C 1
ATOM 702 O O . ASP A 1 89 ? -9.709 -12.209 8.876 1.00 95.50 89 ASP A O 1
ATOM 706 N N . ARG A 1 90 ? -7.758 -11.116 8.698 1.00 88.00 90 ARG A N 1
ATOM 707 C CA . ARG A 1 90 ? -7.034 -12.106 7.886 1.00 88.00 90 ARG A CA 1
ATOM 708 C C . ARG A 1 90 ? -6.446 -13.277 8.670 1.00 88.00 90 ARG A C 1
ATOM 710 O O . ARG A 1 90 ? -6.143 -13.096 9.871 1.00 88.00 90 ARG A O 1
#

pLDDT: mean 90.51, std 16.56, range [36.53, 98.44]

Radius of gyration: 13.53 Å; Cα contacts (8 Å, |Δi|>4): 89; chains: 1; bounding box: 27×33×40 Å

Solvent-accessible surface area (backbone atoms only — not comparable to full-atom values): 5121 Å² total; per-residue (Å²): 135,86,77,75,79,77,64,58,91,58,68,51,93,61,41,66,61,48,51,57,56,47,64,77,48,35,80,58,82,56,66,64,62,40,42,50,52,9,50,53,36,26,59,47,8,72,82,39,29,65,43,42,49,65,61,40,62,92,39,36,74,54,48,44,75,66,19,49,66,40,28,42,69,50,39,57,68,68,62,32,50,52,53,55,49,51,45,68,76,93

Mean predicted aligned error: 5.44 Å

Nearest PDB structures (foldseek):
  6oxl-assembly1_A  TM=5.169E-01  e=4.052E+00  Mus musculus

Sequence (90 aa):
AHLKTLGRKGDFEGWARFCDLADAMLDEREFFIRKAIGWVLREAGKQQPQAVAEFLGPRVSRVSGVTIRGAVRYLDPATRDALMTAHRDR

Secondary structure (DSSP, 8-state):
------PPTT-STTHHHHHHHHHHTTT---HHHHHHHHHHHHHHHTT-HHHHHHHHGGGTTTS-HHHHHHHGGGS-HHHHHHHHHHHH--

Foldseek 3Di:
DDPPPPADQQPDPCSVVLLVVLLVCLQPPDPVSLLVLLQVLLVCCVPRVPSSLVSCVVCLCSHDPNSLVSNNPNPDPVSNVVSVVVNVVD